Protein AF-A0A973CNX0-F1 (afdb_monomer)

Radius of gyration: 17.22 Å; Cα contacts (8 Å, |Δi|>4): 34; chains: 1; bounding box: 42×33×44 Å

Nearest PDB structures (foldseek):
  5a6j-assembly1_C  TM=8.992E-01  e=4.604E-03  Streptococcus pneumoniae TIGR4
  5ac5-assembly1_B  TM=9.035E-01  e=7.345E-03  Streptococcus pneumoniae TIGR4
  5a6a-assembly1_A  TM=9.074E-01  e=8.255E-03  Streptococcus pneumoniae TIGR4
  5a6b-assembly2_C  TM=9.014E-01  e=1.043E-02  Streptococcus pneumoniae TIGR4
  5a6a-assembly1_B  TM=9.280E-01  e=1.569E-02  Streptococcus pneumoniae TIGR4

Solvent-accessible surface area (backbone atoms only — not comparable to full-atom values): 6441 Å² total; per-residue (Å²): 119,67,65,62,56,53,46,45,41,56,75,47,50,47,58,49,49,55,52,49,54,51,50,49,53,51,53,50,49,56,52,41,61,75,74,47,70,74,79,69,47,68,59,56,50,51,52,53,52,53,51,53,54,50,52,51,52,48,44,51,55,51,50,32,37,78,69,62,77,31,90,70,60,68,84,78,68,54,81,88,70,79,92,50,86,86,59,88,66,86,82,85,48,64,74,64,73,76,39,92,70,78,82,126

Mean predicted aligned error: 5.17 Å

Structure (mmCIF, N/CA/C/O backbone):
data_AF-A0A973CNX0-F1
#
_entry.id   AF-A0A973CNX0-F1
#
loop_
_atom_site.group_PDB
_atom_site.id
_atom_site.type_symbol
_atom_site.label_atom_id
_atom_site.label_alt_id
_atom_site.label_comp_id
_atom_site.label_asym_id
_atom_site.label_entity_id
_atom_site.label_seq_id
_atom_site.pdbx_PDB_ins_code
_atom_site.Cartn_x
_atom_site.Cartn_y
_atom_site.Cartn_z
_atom_site.occupancy
_atom_site.B_iso_or_equiv
_atom_site.auth_seq_id
_atom_site.auth_comp_id
_atom_site.auth_asym_id
_atom_site.auth_atom_id
_atom_site.pdbx_PDB_model_num
ATOM 1 N N . MET A 1 1 ? -21.124 2.874 12.046 1.00 52.91 1 MET A N 1
ATOM 2 C CA . MET A 1 1 ? -21.073 3.302 10.621 1.00 52.91 1 MET A CA 1
ATOM 3 C C . MET A 1 1 ? -19.645 3.284 10.051 1.00 52.91 1 MET A C 1
ATOM 5 O O . MET A 1 1 ? -19.486 2.916 8.891 1.00 52.91 1 MET A O 1
ATOM 9 N N . VAL A 1 2 ? -18.618 3.612 10.851 1.00 64.44 2 VAL A N 1
ATOM 10 C CA . VAL A 1 2 ? -17.183 3.513 10.491 1.00 64.44 2 VAL A CA 1
ATOM 11 C C . VAL A 1 2 ? -16.744 2.064 10.232 1.00 64.44 2 VAL A C 1
ATOM 13 O O . VAL A 1 2 ? -16.169 1.785 9.182 1.00 64.44 2 VAL A O 1
ATOM 16 N N . ASP A 1 3 ? -17.147 1.120 11.084 1.00 79.25 3 ASP A N 1
ATOM 17 C CA . ASP A 1 3 ? -16.745 -0.293 10.960 1.00 79.25 3 ASP A CA 1
ATOM 18 C C . ASP A 1 3 ? -17.192 -0.947 9.651 1.00 79.25 3 ASP A C 1
ATOM 20 O O . ASP A 1 3 ? -16.490 -1.789 9.103 1.00 79.25 3 ASP A O 1
ATOM 24 N N . ARG A 1 4 ? -18.339 -0.532 9.094 1.00 88.44 4 ARG A N 1
ATOM 25 C CA . ARG A 1 4 ? -18.832 -1.053 7.809 1.00 88.44 4 ARG A CA 1
ATOM 26 C C . ARG A 1 4 ? -17.933 -0.633 6.644 1.00 88.44 4 ARG A C 1
ATOM 28 O O . ARG A 1 4 ? -17.709 -1.426 5.735 1.00 88.44 4 ARG A O 1
ATOM 35 N N . LYS A 1 5 ? -17.412 0.600 6.669 1.00 93.56 5 LYS A N 1
ATOM 36 C CA . LYS A 1 5 ? -16.455 1.076 5.658 1.00 93.56 5 LYS A CA 1
ATOM 37 C C . LYS A 1 5 ? -15.119 0.356 5.805 1.00 93.56 5 LYS A C 1
ATOM 39 O O . LYS A 1 5 ? -14.556 -0.077 4.807 1.00 93.56 5 LYS A O 1
ATOM 44 N N . LEU A 1 6 ? -14.649 0.190 7.041 1.00 93.25 6 LEU A N 1
ATOM 45 C CA . LEU A 1 6 ? -13.381 -0.477 7.322 1.00 93.25 6 LEU A CA 1
ATOM 46 C C . LEU A 1 6 ? -13.417 -1.961 6.926 1.00 93.25 6 LEU A C 1
ATOM 48 O O . LEU A 1 6 ? -12.478 -2.446 6.301 1.00 93.25 6 LEU A O 1
ATOM 52 N N . LYS A 1 7 ? -14.537 -2.650 7.188 1.00 95.25 7 LYS A N 1
ATOM 53 C CA . LYS A 1 7 ? -14.785 -4.013 6.695 1.00 95.25 7 LYS A CA 1
ATOM 54 C C . LYS A 1 7 ? -14.712 -4.095 5.175 1.00 95.25 7 LYS A C 1
ATOM 56 O O . LYS A 1 7 ? -13.967 -4.920 4.670 1.00 95.25 7 LYS A O 1
ATOM 61 N N . ARG A 1 8 ? -15.378 -3.190 4.444 1.00 96.81 8 ARG A N 1
ATOM 62 C CA . ARG A 1 8 ? -15.292 -3.154 2.971 1.00 96.81 8 ARG A CA 1
ATOM 63 C C . ARG A 1 8 ? -13.851 -2.989 2.480 1.00 96.81 8 ARG A C 1
ATOM 65 O O . ARG A 1 8 ? -13.445 -3.688 1.557 1.00 96.81 8 ARG A O 1
ATOM 72 N N . ILE A 1 9 ? -13.080 -2.102 3.113 1.00 96.50 9 ILE A N 1
ATOM 73 C CA . ILE A 1 9 ? -11.671 -1.896 2.755 1.00 96.50 9 ILE A CA 1
ATOM 74 C C . ILE A 1 9 ? -10.879 -3.196 2.917 1.00 96.50 9 ILE A C 1
ATOM 76 O O . ILE A 1 9 ? -10.104 -3.556 2.039 1.00 96.50 9 ILE A O 1
ATOM 80 N N . VAL A 1 10 ? -11.078 -3.913 4.023 1.00 96.88 10 VAL A N 1
ATOM 81 C CA . VAL A 1 10 ? -10.353 -5.157 4.317 1.00 96.88 10 VAL A CA 1
ATOM 82 C C . VAL A 1 10 ? -10.806 -6.321 3.435 1.00 96.88 10 VAL A C 1
ATOM 84 O O . VAL A 1 10 ? -9.968 -7.079 2.956 1.00 96.88 10 VAL A O 1
ATOM 87 N N . GLU A 1 11 ? -12.110 -6.466 3.219 1.00 96.62 11 GLU A N 1
ATOM 88 C CA . GLU A 1 11 ? -12.707 -7.636 2.567 1.00 96.62 11 GLU A CA 1
ATOM 89 C C . GLU A 1 11 ? -12.733 -7.526 1.036 1.00 96.62 11 GLU A C 1
ATOM 91 O O . GLU A 1 11 ? -12.698 -8.552 0.361 1.00 96.62 11 GLU A O 1
ATOM 96 N N . ALA A 1 12 ? -12.768 -6.309 0.480 1.00 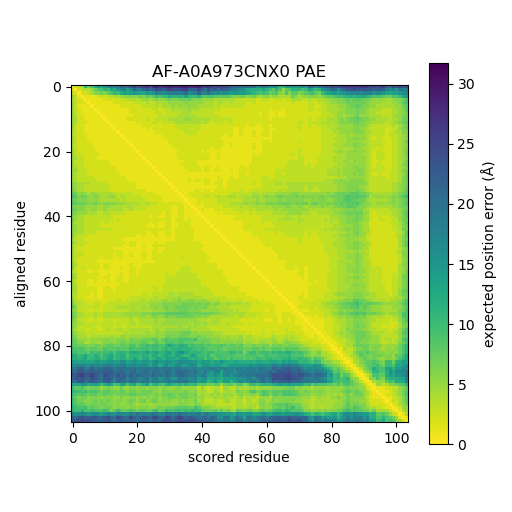97.25 12 ALA A N 1
ATOM 97 C CA . ALA A 1 12 ? -12.883 -6.083 -0.963 1.00 97.25 12 ALA A CA 1
ATOM 98 C C . ALA A 1 12 ? -11.743 -5.220 -1.523 1.00 97.25 12 ALA A C 1
ATOM 100 O O . ALA A 1 12 ? -11.016 -5.665 -2.413 1.00 97.25 12 ALA A O 1
ATOM 101 N N . ASP A 1 13 ? -11.552 -4.009 -0.988 1.00 98.06 13 ASP A N 1
ATOM 102 C CA . ASP A 1 13 ? -10.675 -3.019 -1.628 1.00 98.06 13 ASP A CA 1
ATOM 103 C C . ASP A 1 13 ? -9.184 -3.422 -1.536 1.00 98.06 13 ASP A C 1
ATOM 105 O O . ASP A 1 13 ? -8.446 -3.317 -2.515 1.00 98.06 13 ASP A O 1
ATOM 109 N N . LEU A 1 14 ? -8.722 -3.927 -0.384 1.00 98.00 14 LEU A N 1
ATOM 110 C CA . LEU A 1 14 ? -7.329 -4.348 -0.179 1.00 98.00 14 LEU A CA 1
ATOM 111 C C . LEU A 1 14 ? -6.937 -5.593 -0.989 1.00 98.00 14 LEU A C 1
ATOM 113 O O . LEU A 1 14 ? -5.874 -5.558 -1.618 1.00 98.00 14 LEU A O 1
ATOM 117 N N . PRO A 1 15 ? -7.725 -6.688 -1.009 1.00 98.19 15 PRO A N 1
ATOM 118 C CA . PRO A 1 15 ? -7.442 -7.829 -1.876 1.00 98.19 15 PRO A CA 1
ATOM 119 C C . PRO A 1 15 ? -7.330 -7.432 -3.349 1.00 98.19 15 PRO A C 1
ATOM 121 O O . PRO A 1 15 ? -6.375 -7.838 -4.018 1.00 98.19 15 PRO A O 1
ATOM 124 N N . GLU A 1 16 ? -8.248 -6.590 -3.830 1.00 98.44 16 GLU A N 1
ATOM 125 C CA . GLU A 1 16 ? -8.232 -6.126 -5.215 1.00 98.44 16 GLU A CA 1
ATOM 126 C C . GLU A 1 16 ? -7.024 -5.229 -5.496 1.00 98.44 16 GLU A C 1
ATOM 128 O O . GLU A 1 16 ? -6.299 -5.447 -6.467 1.00 98.44 16 GLU A O 1
ATOM 133 N N . LEU A 1 17 ? -6.713 -4.286 -4.603 1.00 98.50 17 LEU A N 1
ATOM 134 C CA . LEU A 1 17 ? -5.532 -3.438 -4.743 1.00 98.50 17 LEU A CA 1
ATOM 135 C C . LEU A 1 17 ? -4.239 -4.263 -4.789 1.00 98.50 17 LEU A C 1
ATOM 137 O O . LEU A 1 17 ? -3.378 -4.010 -5.628 1.00 98.50 17 LEU A O 1
ATOM 141 N N . LYS A 1 18 ? -4.097 -5.288 -3.942 1.00 98.38 18 LYS A N 1
ATOM 142 C CA . LYS A 1 18 ? -2.933 -6.190 -3.976 1.00 98.38 18 LYS A CA 1
ATOM 143 C C . LYS A 1 18 ? -2.828 -6.937 -5.304 1.00 98.38 18 LYS A C 1
ATOM 145 O O . LYS A 1 18 ? -1.725 -7.074 -5.838 1.00 98.38 18 LYS A O 1
ATOM 150 N N . ARG A 1 19 ? -3.957 -7.409 -5.844 1.00 98.56 19 ARG A N 1
ATOM 151 C CA . ARG A 1 19 ? -4.013 -8.069 -7.156 1.00 98.56 19 ARG A CA 1
ATOM 152 C C . ARG A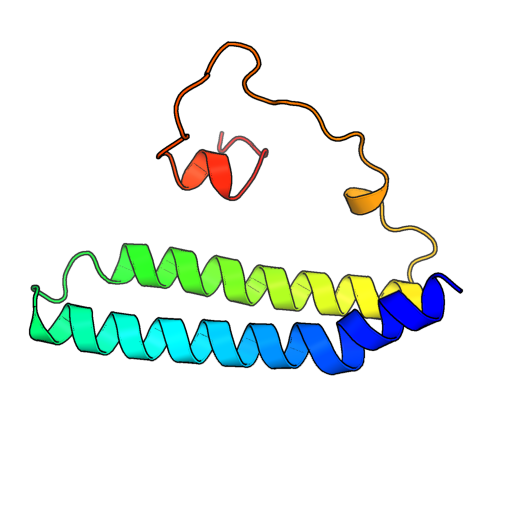 1 19 ? -3.569 -7.113 -8.263 1.00 98.56 19 ARG A C 1
ATOM 154 O O . ARG A 1 19 ? -2.723 -7.483 -9.075 1.00 98.56 19 ARG A O 1
ATOM 161 N N . LEU A 1 20 ? -4.080 -5.883 -8.257 1.00 98.75 20 LEU A N 1
ATOM 162 C CA . LEU A 1 20 ? -3.740 -4.847 -9.233 1.00 98.75 20 LEU A CA 1
ATOM 163 C C . LEU A 1 20 ? -2.269 -4.425 -9.147 1.00 98.75 20 LEU A C 1
ATOM 165 O O . LEU A 1 20 ? -1.609 -4.328 -10.176 1.00 98.75 20 LEU A O 1
ATOM 169 N N . VAL A 1 21 ? -1.717 -4.248 -7.943 1.00 98.56 21 VAL A N 1
ATOM 170 C CA . VAL A 1 21 ? -0.291 -3.923 -7.754 1.00 98.56 21 VAL A CA 1
ATOM 171 C C . VAL A 1 21 ? 0.608 -5.047 -8.275 1.00 98.56 21 VAL A C 1
ATOM 173 O O . VAL A 1 21 ? 1.629 -4.771 -8.903 1.00 98.56 21 VAL A O 1
ATOM 176 N N . ARG A 1 22 ? 0.226 -6.316 -8.077 1.00 98.56 22 ARG A N 1
ATOM 177 C CA . ARG A 1 22 ? 0.953 -7.458 -8.650 1.00 98.56 22 ARG A CA 1
ATOM 178 C C . ARG A 1 22 ? 0.869 -7.485 -10.174 1.00 98.56 22 ARG A C 1
ATOM 180 O O . ARG A 1 22 ? 1.888 -7.690 -10.824 1.00 98.56 22 ARG A O 1
ATOM 187 N N . ALA A 1 23 ? -0.312 -7.252 -10.741 1.00 98.69 23 ALA A N 1
ATOM 188 C CA . ALA A 1 23 ? -0.486 -7.173 -12.190 1.00 98.69 23 ALA A CA 1
ATOM 189 C C . ALA A 1 23 ? 0.348 -6.033 -12.798 1.00 98.69 23 ALA A C 1
ATOM 191 O O . ALA A 1 23 ? 1.015 -6.227 -13.811 1.00 98.69 23 ALA A O 1
ATOM 192 N N . LEU A 1 24 ? 0.377 -4.873 -12.136 1.00 98.62 24 LEU A N 1
ATOM 193 C CA . LEU A 1 24 ? 1.206 -3.741 -12.533 1.00 98.62 24 LEU A CA 1
ATOM 194 C C . LEU A 1 24 ? 2.700 -4.085 -12.483 1.00 98.62 24 LEU A C 1
ATOM 196 O O . LEU A 1 24 ? 3.424 -3.749 -13.414 1.00 98.62 24 LEU A O 1
ATOM 200 N N . TRP A 1 25 ? 3.159 -4.770 -11.432 1.00 98.50 25 TRP A N 1
ATOM 201 C CA . TRP A 1 25 ? 4.546 -5.230 -11.333 1.00 98.50 25 TRP A CA 1
ATOM 202 C C . TRP A 1 25 ? 4.933 -6.153 -12.497 1.00 98.50 25 TRP A C 1
ATOM 204 O O . TRP A 1 25 ? 5.981 -5.938 -13.101 1.00 98.50 25 TRP A O 1
ATOM 214 N N . HIS A 1 26 ? 4.080 -7.120 -12.859 1.00 98.50 26 HIS A N 1
ATOM 215 C CA . HIS A 1 26 ? 4.315 -7.990 -14.019 1.00 98.50 26 HIS A CA 1
ATOM 216 C C . HIS A 1 26 ? 4.365 -7.203 -15.333 1.00 98.50 26 HIS A C 1
ATOM 218 O O . HIS A 1 26 ? 5.351 -7.293 -16.054 1.00 98.50 26 HIS A O 1
ATOM 224 N N . CYS A 1 27 ? 3.359 -6.366 -15.595 1.00 98.56 27 CYS A N 1
ATOM 225 C CA . CYS A 1 27 ? 3.296 -5.549 -16.809 1.00 98.56 27 CYS A CA 1
ATOM 226 C C . CYS A 1 27 ? 4.527 -4.640 -16.955 1.00 98.56 27 CYS A C 1
ATOM 228 O O . CYS A 1 27 ? 5.148 -4.569 -18.015 1.00 98.56 27 CYS A O 1
ATOM 230 N N . HIS A 1 28 ? 4.933 -3.985 -15.866 1.00 98.25 28 HIS A N 1
ATOM 231 C CA . HIS A 1 28 ? 6.115 -3.133 -15.862 1.00 98.25 28 HIS A CA 1
ATOM 232 C C . HIS A 1 28 ? 7.395 -3.950 -16.079 1.00 98.25 28 HIS A C 1
ATOM 234 O O . HIS A 1 28 ? 8.274 -3.5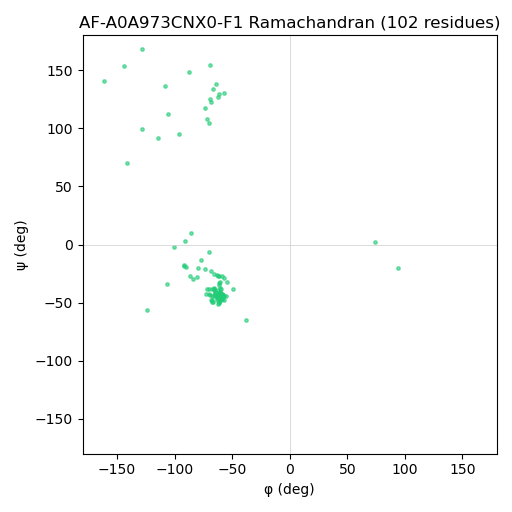13 -16.817 1.00 98.25 28 HIS A O 1
ATOM 240 N N . ARG A 1 29 ? 7.497 -5.154 -15.506 1.00 98.25 29 ARG A N 1
ATOM 241 C CA . ARG A 1 29 ? 8.642 -6.037 -15.750 1.00 98.25 29 ARG A CA 1
ATOM 242 C C . ARG A 1 29 ? 8.754 -6.399 -17.224 1.00 98.25 29 ARG A C 1
ATOM 244 O O . ARG A 1 29 ? 9.835 -6.281 -17.790 1.00 98.25 29 ARG A O 1
ATOM 251 N N . ASP A 1 30 ? 7.653 -6.811 -17.839 1.00 98.38 30 ASP A N 1
ATOM 252 C CA . ASP A 1 30 ? 7.630 -7.225 -19.242 1.00 98.38 30 ASP A CA 1
ATOM 253 C C . ASP A 1 30 ? 8.003 -6.055 -20.162 1.00 98.38 30 ASP A C 1
ATOM 255 O O . ASP A 1 30 ? 8.859 -6.188 -21.041 1.00 98.38 30 ASP A O 1
ATOM 259 N N . MET A 1 31 ? 7.442 -4.872 -19.891 1.00 98.31 31 MET A N 1
ATOM 260 C CA . MET A 1 31 ? 7.815 -3.633 -20.572 1.00 98.31 31 MET A CA 1
ATOM 261 C C . MET A 1 31 ? 9.308 -3.316 -20.393 1.00 98.31 31 MET A C 1
ATOM 263 O O . MET A 1 31 ? 9.992 -3.004 -21.369 1.00 98.31 31 MET A O 1
ATOM 267 N N . TRP A 1 32 ? 9.832 -3.416 -19.166 1.00 98.38 32 TRP A N 1
ATOM 268 C CA . TRP A 1 32 ? 11.235 -3.129 -18.862 1.00 98.38 32 TRP A CA 1
ATOM 269 C C . TRP A 1 32 ? 12.165 -4.062 -19.627 1.00 98.38 32 TRP A C 1
ATOM 271 O O . TRP A 1 32 ? 13.080 -3.591 -20.291 1.00 98.38 32 TRP A O 1
ATOM 281 N N . MET A 1 33 ? 11.914 -5.371 -19.578 1.00 97.94 33 MET A N 1
ATOM 282 C CA . MET A 1 33 ? 12.765 -6.380 -20.218 1.00 97.94 33 MET A CA 1
ATOM 283 C C . MET A 1 33 ? 12.719 -6.312 -21.748 1.00 97.94 33 MET A C 1
ATOM 285 O O . MET A 1 33 ? 13.661 -6.745 -22.405 1.00 97.94 33 MET A O 1
ATOM 289 N N . THR A 1 34 ? 11.649 -5.747 -22.312 1.00 98.19 34 THR A N 1
ATOM 290 C CA . THR A 1 34 ? 11.531 -5.494 -23.756 1.00 98.19 34 THR A CA 1
ATOM 291 C C . THR A 1 34 ? 12.266 -4.216 -24.184 1.00 98.19 34 THR A C 1
ATOM 293 O O . THR A 1 34 ? 12.708 -4.114 -25.325 1.00 98.19 34 THR A O 1
ATOM 296 N N . THR A 1 35 ? 12.412 -3.236 -23.287 1.00 97.50 35 THR A N 1
ATOM 297 C CA . THR A 1 35 ? 12.883 -1.877 -23.627 1.00 97.50 35 THR A CA 1
ATOM 298 C C . THR A 1 35 ? 14.317 -1.603 -23.164 1.00 97.50 35 THR A C 1
ATOM 300 O O . THR A 1 35 ? 15.062 -0.872 -23.815 1.00 97.50 35 THR A O 1
ATOM 303 N N . TYR A 1 36 ? 14.719 -2.179 -22.033 1.00 97.25 36 TYR A N 1
ATOM 304 C CA . TYR A 1 36 ? 15.962 -1.885 -21.327 1.00 97.25 36 TYR A CA 1
ATOM 305 C C . TYR A 1 36 ? 16.746 -3.162 -21.021 1.00 97.25 36 TYR A C 1
ATOM 307 O O . TYR A 1 36 ? 16.249 -4.282 -21.122 1.00 97.25 36 TYR A O 1
ATOM 315 N N . ARG A 1 37 ? 18.005 -2.994 -20.594 1.00 96.50 37 ARG A N 1
ATOM 316 C CA . ARG A 1 37 ? 18.777 -4.116 -20.047 1.00 96.50 37 ARG A CA 1
ATOM 317 C C . ARG A 1 37 ? 18.206 -4.541 -18.687 1.00 96.50 37 ARG A C 1
ATOM 319 O O . ARG A 1 37 ? 17.651 -3.703 -17.979 1.00 96.50 37 ARG A O 1
ATOM 326 N N . PRO A 1 38 ? 18.396 -5.805 -18.271 1.00 96.00 38 PRO A N 1
ATOM 327 C CA . PRO A 1 38 ? 17.848 -6.294 -17.004 1.00 96.00 38 PRO A CA 1
ATOM 328 C C . PRO A 1 38 ? 18.325 -5.531 -15.756 1.00 96.00 38 PRO A C 1
ATOM 330 O O . PRO A 1 38 ? 17.605 -5.480 -14.764 1.00 96.00 38 PRO A O 1
ATOM 333 N N . PHE A 1 39 ? 19.520 -4.930 -15.797 1.00 97.69 39 PHE A N 1
ATOM 334 C CA . PHE A 1 39 ? 20.082 -4.153 -14.687 1.00 97.69 39 PHE A CA 1
ATOM 335 C C . PHE A 1 39 ? 19.244 -2.908 -14.369 1.00 97.69 39 PHE A C 1
ATOM 337 O O . PHE A 1 39 ? 18.820 -2.194 -15.276 1.00 97.69 39 PHE A O 1
ATOM 344 N N . GLY A 1 40 ? 19.052 -2.622 -13.082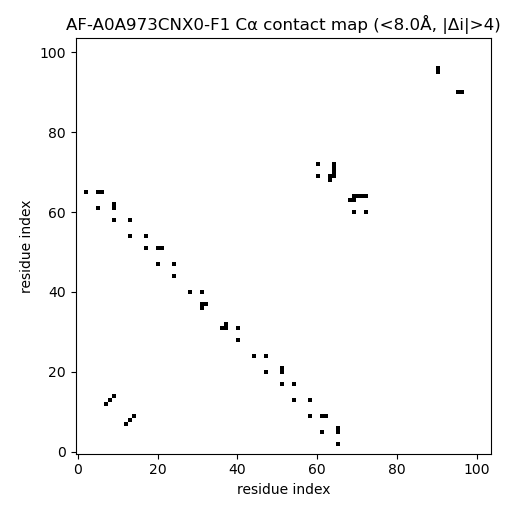 1.00 95.88 40 GLY A N 1
ATOM 345 C CA . GLY A 1 40 ? 18.214 -1.534 -12.582 1.00 95.88 40 GLY A CA 1
ATOM 346 C C . GLY A 1 40 ? 16.785 -1.976 -12.265 1.00 95.88 40 GLY A C 1
ATOM 347 O O . GLY A 1 40 ? 16.117 -1.330 -11.450 1.00 95.88 40 GLY A O 1
ATOM 348 N N . TRP A 1 41 ? 16.320 -3.102 -12.822 1.00 97.44 41 TRP A N 1
ATOM 349 C CA . TRP A 1 41 ? 15.008 -3.654 -12.483 1.00 97.44 41 TRP A CA 1
ATOM 350 C C . TRP A 1 41 ? 14.909 -4.022 -10.999 1.00 97.44 41 TRP A C 1
ATOM 352 O O . TRP A 1 41 ? 13.865 -3.802 -10.388 1.00 97.44 41 TRP A O 1
ATOM 362 N N . GLU A 1 42 ? 15.996 -4.492 -10.380 1.00 97.12 42 GLU A N 1
ATOM 363 C CA . GLU A 1 42 ? 16.050 -4.824 -8.953 1.00 97.12 42 GLU A CA 1
ATOM 364 C C . GLU A 1 42 ? 15.673 -3.636 -8.051 1.00 97.12 42 GLU A C 1
ATOM 366 O O . GLU A 1 42 ? 15.100 -3.818 -6.974 1.00 97.12 42 GLU A O 1
ATOM 371 N N . VAL A 1 43 ? 15.916 -2.399 -8.509 1.00 96.19 43 VAL A N 1
ATOM 372 C CA . VAL A 1 43 ? 15.471 -1.192 -7.806 1.00 96.19 43 VAL A CA 1
ATOM 373 C C . VAL A 1 43 ? 13.952 -1.107 -7.834 1.00 96.19 43 VAL A C 1
ATOM 375 O O . VAL A 1 43 ? 13.348 -0.912 -6.782 1.00 96.19 43 VAL A O 1
ATOM 378 N N . MET A 1 44 ? 13.324 -1.262 -9.001 1.00 96.62 44 MET A N 1
ATOM 379 C CA . MET A 1 44 ? 11.863 -1.224 -9.136 1.00 96.62 44 MET A CA 1
ATOM 380 C C . MET A 1 44 ? 11.203 -2.391 -8.409 1.00 96.62 44 MET A C 1
ATOM 382 O O . MET A 1 44 ? 10.223 -2.192 -7.689 1.00 96.62 44 MET A O 1
ATOM 386 N N . GLU A 1 45 ? 11.786 -3.580 -8.507 1.00 96.62 45 GLU A N 1
ATOM 387 C CA . GLU A 1 45 ? 11.355 -4.769 -7.784 1.00 96.62 45 GLU A CA 1
ATOM 388 C C . GLU A 1 45 ? 11.373 -4.546 -6.267 1.00 96.62 45 GLU A C 1
ATOM 390 O O . GLU A 1 45 ? 10.379 -4.824 -5.596 1.00 96.62 45 GLU A O 1
ATOM 395 N N . HIS A 1 46 ? 12.425 -3.923 -5.724 1.00 96.69 46 HIS A N 1
ATOM 396 C CA . HIS A 1 46 ? 12.468 -3.537 -4.313 1.00 96.69 46 HIS A CA 1
ATOM 397 C C . HIS A 1 46 ? 11.331 -2.572 -3.926 1.00 96.69 46 HIS A C 1
ATOM 399 O O . HIS A 1 46 ? 10.764 -2.683 -2.834 1.00 96.69 46 HIS A O 1
ATOM 405 N N . ARG A 1 47 ? 10.969 -1.621 -4.802 1.00 96.38 47 ARG A N 1
ATOM 406 C CA . ARG A 1 47 ? 9.864 -0.674 -4.547 1.00 96.38 47 ARG A CA 1
ATOM 407 C C . ARG A 1 47 ? 8.515 -1.389 -4.516 1.00 96.38 47 ARG A C 1
ATOM 409 O O . ARG A 1 47 ? 7.765 -1.215 -3.555 1.00 96.38 47 ARG A O 1
ATOM 416 N N . TYR A 1 48 ? 8.230 -2.221 -5.518 1.00 97.75 48 TYR A N 1
ATOM 417 C CA . TYR A 1 48 ? 6.997 -3.010 -5.571 1.00 97.75 48 TYR A CA 1
ATOM 418 C C . TYR A 1 48 ? 6.900 -3.994 -4.407 1.00 97.75 48 TYR A C 1
ATOM 420 O O . TYR A 1 48 ? 5.862 -4.045 -3.749 1.00 97.75 48 TYR A O 1
ATOM 428 N N . GLY A 1 49 ? 7.980 -4.716 -4.099 1.00 97.88 49 GLY A N 1
ATOM 429 C CA . GLY A 1 49 ? 8.026 -5.643 -2.969 1.00 97.88 49 GLY A CA 1
ATOM 430 C C . GLY A 1 49 ? 7.726 -4.943 -1.642 1.00 97.88 49 GLY A C 1
ATOM 431 O O . GLY A 1 49 ? 6.905 -5.418 -0.858 1.00 97.88 49 GLY A O 1
ATOM 432 N N . GLY A 1 50 ? 8.308 -3.758 -1.426 1.00 96.94 50 GLY A N 1
ATOM 433 C CA . GLY A 1 50 ? 8.007 -2.928 -0.260 1.00 96.94 50 GLY A CA 1
ATOM 434 C C . GLY A 1 50 ? 6.541 -2.491 -0.192 1.00 96.94 50 GLY A C 1
ATOM 435 O O . GLY A 1 50 ? 5.926 -2.578 0.870 1.00 96.94 50 GLY A O 1
ATOM 436 N N . LEU A 1 51 ? 5.957 -2.057 -1.314 1.00 97.44 51 LEU A N 1
ATOM 437 C CA . LEU A 1 51 ? 4.543 -1.679 -1.377 1.00 97.44 51 LEU A CA 1
ATOM 438 C C . LEU A 1 51 ? 3.618 -2.869 -1.080 1.00 97.44 51 LEU A C 1
ATOM 440 O O . LEU A 1 51 ? 2.693 -2.733 -0.282 1.00 97.44 51 LEU A O 1
ATOM 444 N N . MET A 1 52 ? 3.877 -4.037 -1.672 1.00 98.12 52 MET A N 1
ATOM 445 C CA . MET A 1 52 ? 3.079 -5.244 -1.429 1.00 98.12 52 MET A CA 1
ATOM 446 C C . MET A 1 52 ? 3.113 -5.646 0.050 1.00 98.12 52 MET A C 1
ATOM 448 O O . MET A 1 52 ? 2.056 -5.827 0.653 1.00 98.12 52 MET A O 1
ATOM 452 N N . ALA A 1 53 ? 4.302 -5.673 0.662 1.00 98.19 53 ALA A N 1
ATOM 453 C CA . ALA A 1 53 ? 4.451 -5.965 2.088 1.00 98.19 53 ALA A CA 1
ATOM 454 C C . ALA A 1 53 ? 3.703 -4.950 2.975 1.00 98.19 53 ALA A C 1
ATOM 456 O O . ALA A 1 53 ? 3.086 -5.317 3.974 1.00 98.19 53 ALA A O 1
ATOM 457 N N . ARG A 1 54 ? 3.697 -3.664 2.599 1.00 97.19 54 ARG A N 1
ATOM 458 C CA . ARG A 1 54 ? 2.945 -2.618 3.313 1.00 97.19 54 ARG A CA 1
ATOM 459 C C . ARG A 1 54 ? 1.432 -2.823 3.229 1.00 97.19 54 ARG A C 1
ATOM 461 O O . ARG A 1 54 ? 0.748 -2.596 4.226 1.00 97.19 54 ARG A O 1
ATOM 468 N N . LEU A 1 55 ? 0.913 -3.263 2.082 1.00 98.12 55 LEU A N 1
ATOM 469 C CA . LEU A 1 55 ? -0.504 -3.612 1.930 1.00 98.12 55 LEU A CA 1
ATOM 470 C C . LEU A 1 55 ? -0.882 -4.831 2.783 1.00 98.12 55 LEU A C 1
ATOM 472 O O . LEU A 1 55 ? -1.958 -4.844 3.379 1.00 98.12 55 LEU A O 1
ATOM 476 N N . ASP A 1 56 ? 0.011 -5.818 2.898 1.00 98.12 56 ASP A N 1
ATOM 477 C CA . ASP A 1 56 ? -0.169 -6.951 3.814 1.00 98.12 56 ASP A CA 1
ATOM 478 C C . ASP A 1 56 ? -0.250 -6.496 5.274 1.00 98.12 56 ASP A C 1
ATOM 480 O O . ASP A 1 56 ? -1.205 -6.832 5.978 1.00 98.12 56 ASP A O 1
ATOM 484 N N . THR A 1 57 ? 0.705 -5.675 5.723 1.00 97.88 57 THR A N 1
ATOM 485 C CA . THR A 1 57 ? 0.681 -5.107 7.079 1.00 97.88 57 THR A CA 1
ATOM 486 C C . THR A 1 57 ? -0.589 -4.292 7.328 1.00 97.88 57 THR A C 1
ATOM 488 O O . THR A 1 57 ? -1.201 -4.427 8.387 1.00 97.88 57 THR A O 1
ATOM 491 N N . LEU A 1 58 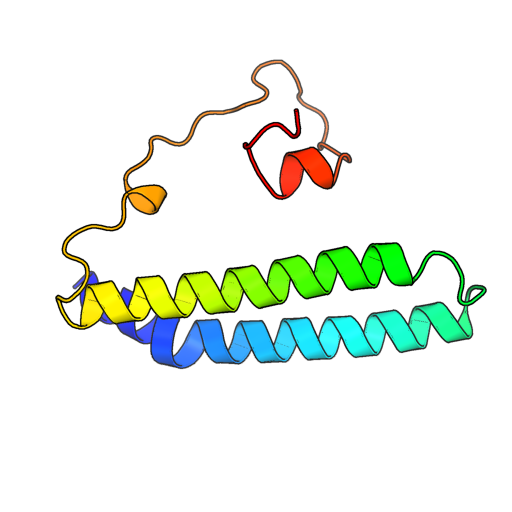? -1.027 -3.480 6.359 1.00 97.25 58 LEU A N 1
ATOM 492 C CA . LEU A 1 58 ? -2.265 -2.708 6.468 1.00 97.25 58 LEU A CA 1
ATOM 493 C C . LEU A 1 58 ? -3.479 -3.624 6.679 1.00 97.25 58 LEU A C 1
ATOM 495 O O . LEU A 1 58 ? -4.254 -3.392 7.603 1.00 97.25 58 LEU A O 1
ATOM 499 N N . GLY A 1 59 ? -3.613 -4.696 5.894 1.00 97.00 59 GLY A N 1
ATOM 500 C CA . GLY A 1 59 ? -4.698 -5.669 6.059 1.00 97.00 59 GLY A CA 1
ATOM 501 C C . GLY A 1 59 ? -4.684 -6.358 7.427 1.00 97.00 59 GLY A C 1
ATOM 502 O O . GLY A 1 59 ? -5.736 -6.510 8.056 1.00 97.00 59 GLY A O 1
ATOM 503 N N . GLN A 1 60 ? -3.499 -6.717 7.929 1.00 97.25 60 GLN A N 1
ATOM 504 C CA . GLN A 1 60 ? -3.337 -7.328 9.253 1.00 97.25 60 GLN A CA 1
ATOM 505 C C . GLN A 1 60 ? -3.771 -6.383 10.378 1.00 97.25 60 GLN A C 1
ATOM 507 O O . GLN A 1 60 ? -4.554 -6.787 11.239 1.00 97.25 60 GLN A O 1
ATOM 512 N N . ARG A 1 61 ? -3.320 -5.121 10.357 1.00 97.50 61 ARG A N 1
ATOM 513 C CA . ARG A 1 61 ? -3.713 -4.109 11.358 1.00 97.50 61 ARG A CA 1
ATOM 514 C C . ARG A 1 61 ? -5.208 -3.797 11.281 1.00 97.50 61 ARG A C 1
ATOM 516 O O . ARG A 1 61 ? -5.882 -3.792 12.308 1.00 97.50 61 ARG A O 1
ATOM 523 N N . LEU A 1 62 ? -5.707 -3.661 10.048 1.00 96.31 62 LEU A N 1
ATOM 524 C CA . LEU A 1 62 ? -7.112 -3.620 9.625 1.00 96.31 62 LEU A CA 1
ATOM 525 C C . LEU A 1 62 ? -7.986 -4.594 10.418 1.00 96.31 62 LEU A C 1
ATOM 527 O O . LEU A 1 62 ?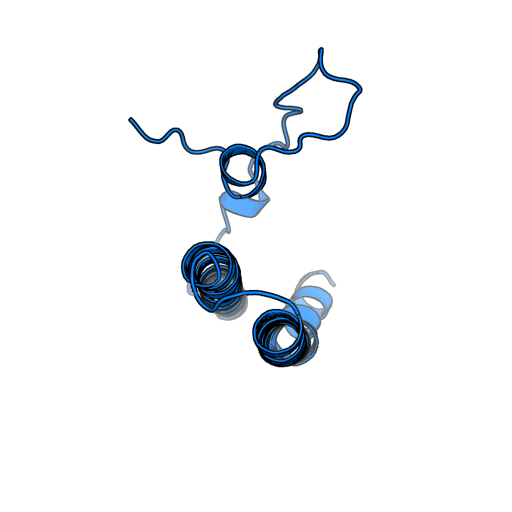 -8.877 -4.258 11.200 1.00 96.31 62 LEU A O 1
ATOM 531 N N . SER A 1 63 ? -7.652 -5.857 10.190 1.00 95.81 63 SER A N 1
ATOM 532 C CA . SER A 1 63 ? -8.368 -7.020 10.697 1.00 95.81 63 SER A CA 1
ATOM 533 C C . SER A 1 63 ? -8.205 -7.187 12.207 1.00 95.81 63 SER A C 1
ATOM 535 O O . SER A 1 63 ? -9.153 -7.561 12.896 1.00 95.81 63 SER A O 1
ATOM 537 N N . ALA A 1 64 ? -7.016 -6.912 12.751 1.00 96.44 64 ALA A N 1
ATOM 538 C CA . ALA A 1 64 ? -6.780 -6.954 14.192 1.00 96.44 64 ALA A CA 1
ATOM 539 C C . ALA A 1 64 ? -7.673 -5.946 14.929 1.00 96.44 64 ALA A C 1
ATOM 541 O O . ALA A 1 64 ? -8.254 -6.290 15.957 1.00 96.44 64 ALA A O 1
ATOM 542 N N . HIS A 1 65 ? -7.848 -4.747 14.368 1.00 95.69 65 HIS A N 1
ATOM 543 C CA . HIS A 1 65 ? -8.742 -3.741 14.931 1.00 95.69 65 HIS A CA 1
ATOM 544 C C . HIS A 1 65 ? -10.214 -4.153 14.842 1.00 95.69 65 HIS A C 1
ATOM 546 O O . HIS A 1 65 ? -10.912 -4.168 15.851 1.00 95.69 65 HIS A O 1
ATOM 552 N N . LEU A 1 66 ? -10.666 -4.619 13.672 1.00 95.19 66 LEU A N 1
ATOM 553 C CA . LEU A 1 66 ? -12.042 -5.102 13.471 1.00 95.19 66 LEU A CA 1
ATOM 554 C C . LEU A 1 66 ? -12.421 -6.306 14.348 1.00 95.19 66 LEU A C 1
ATOM 556 O O . LEU A 1 66 ? -13.599 -6.504 14.638 1.00 95.19 66 LEU A O 1
ATOM 560 N N . THR A 1 67 ? -11.439 -7.117 14.752 1.00 95.25 67 THR A N 1
ATOM 561 C CA . THR A 1 67 ? -11.632 -8.273 15.647 1.00 95.25 67 THR A CA 1
ATOM 562 C C . THR A 1 67 ? -11.459 -7.927 17.129 1.00 95.25 67 THR A C 1
ATOM 564 O O . THR A 1 67 ? -11.512 -8.822 17.966 1.00 95.25 67 THR A O 1
ATOM 567 N N . GLY A 1 68 ? -11.221 -6.655 17.470 1.00 94.88 68 GLY A N 1
ATOM 568 C CA . GLY A 1 68 ? -11.007 -6.198 18.848 1.00 94.88 68 GLY A CA 1
ATOM 569 C C . GLY A 1 68 ? -9.647 -6.572 19.448 1.00 94.88 68 GLY A C 1
ATOM 570 O O . GLY A 1 68 ? -9.373 -6.233 20.594 1.00 94.88 68 GLY A O 1
ATOM 571 N N . ARG A 1 69 ? -8.763 -7.234 18.687 1.00 96.50 69 ARG A N 1
ATOM 572 C CA . ARG A 1 69 ? -7.400 -7.593 19.125 1.00 96.50 69 ARG A CA 1
ATOM 573 C C . ARG A 1 69 ? -6.449 -6.399 19.171 1.00 96.50 69 ARG A C 1
ATOM 575 O O . ARG A 1 69 ? -5.418 -6.468 19.831 1.00 96.50 69 ARG A O 1
ATOM 582 N N . LEU A 1 70 ? -6.774 -5.328 18.450 1.00 95.94 70 LEU A N 1
ATOM 583 C CA . LEU A 1 70 ? -6.023 -4.079 18.436 1.00 95.94 70 LEU A CA 1
ATOM 584 C C . LEU A 1 70 ? -6.995 -2.919 18.717 1.00 95.94 70 LEU A C 1
ATOM 586 O O . LEU A 1 70 ? -7.699 -2.499 17.803 1.00 95.94 70 LEU A O 1
ATOM 590 N N . PRO A 1 71 ? -7.078 -2.397 19.952 1.00 93.69 71 PRO A N 1
ATOM 591 C CA . PRO A 1 71 ? -8.121 -1.437 20.332 1.00 93.69 71 PRO A CA 1
ATOM 592 C C . PRO A 1 71 ? -8.011 -0.089 19.606 1.00 93.69 71 PRO A C 1
ATOM 594 O O . PRO A 1 71 ? -9.019 0.580 19.410 1.00 93.69 71 PRO A O 1
ATOM 597 N N . ALA A 1 72 ? -6.809 0.284 19.168 1.00 94.25 72 ALA A N 1
ATOM 598 C CA . ALA A 1 72 ? -6.521 1.535 18.476 1.00 94.25 72 ALA A CA 1
ATOM 599 C C . ALA A 1 72 ? -5.453 1.317 17.400 1.00 94.25 72 ALA A C 1
ATOM 601 O O . ALA A 1 72 ? -4.613 0.423 17.530 1.00 94.25 72 ALA A O 1
ATOM 602 N N . ILE A 1 73 ? -5.459 2.144 16.353 1.00 95.25 73 ILE A N 1
ATOM 603 C CA . ILE A 1 73 ? -4.440 2.120 15.294 1.00 95.25 73 ILE A CA 1
ATOM 604 C C . ILE A 1 73 ? -3.664 3.444 15.354 1.00 95.25 73 ILE A C 1
ATOM 606 O O . ILE A 1 73 ? -4.072 4.403 14.696 1.00 95.25 73 ILE A O 1
ATOM 610 N N . PRO A 1 74 ? -2.541 3.514 16.101 1.00 94.31 74 PRO A N 1
ATOM 611 C CA . PRO A 1 74 ? -1.790 4.757 16.291 1.00 94.31 74 PRO A CA 1
ATOM 612 C C . PRO A 1 74 ? -1.381 5.440 14.983 1.00 94.31 74 PRO A C 1
ATOM 614 O O . PRO A 1 74 ? -1.342 6.663 14.901 1.00 94.31 74 PRO A O 1
ATOM 617 N N . GLU A 1 75 ? -1.113 4.665 13.928 1.00 92.19 75 GLU A N 1
ATOM 618 C CA . GLU A 1 75 ? -0.759 5.201 12.611 1.00 92.19 75 GLU A CA 1
ATOM 619 C C . GLU A 1 75 ? 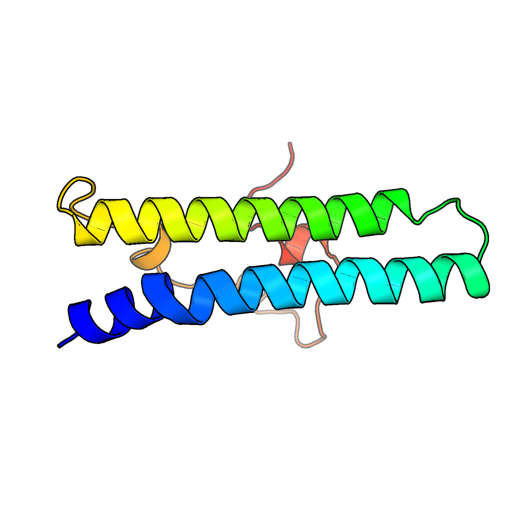-1.879 6.023 11.960 1.00 92.19 75 GLU A C 1
ATOM 621 O O . GLU A 1 75 ? -1.583 6.884 11.137 1.00 92.19 75 GLU A O 1
ATOM 626 N N . LEU A 1 76 ? -3.145 5.759 12.302 1.00 92.00 76 LEU A N 1
ATOM 627 C CA . LEU A 1 76 ? -4.306 6.509 11.805 1.00 92.00 76 LEU A CA 1
ATOM 628 C C . LEU A 1 76 ? -4.693 7.676 12.722 1.00 92.00 76 LEU A C 1
ATOM 630 O O . LEU A 1 76 ? -5.416 8.571 12.293 1.00 92.00 76 LEU A O 1
ATOM 634 N N . GLU A 1 77 ? -4.222 7.666 13.967 1.00 93.25 77 GLU A N 1
ATOM 635 C CA . GLU A 1 77 ? -4.443 8.736 14.947 1.00 93.25 77 GLU A CA 1
ATOM 636 C C . GLU A 1 77 ? -3.352 9.811 14.887 1.00 93.25 77 GLU A C 1
ATOM 638 O O . GLU A 1 77 ? -3.550 10.939 15.343 1.00 93.25 77 GLU A O 1
ATOM 643 N N . ALA A 1 78 ? -2.196 9.478 14.311 1.00 92.00 78 ALA A N 1
ATOM 644 C CA . ALA A 1 78 ? -1.102 10.412 14.117 1.00 92.00 78 ALA A CA 1
ATOM 645 C C . ALA A 1 78 ? -1.554 11.633 13.297 1.00 92.00 78 ALA A C 1
ATOM 647 O O . ALA A 1 78 ? -2.128 11.514 12.212 1.00 92.00 78 ALA A O 1
ATOM 648 N N . LYS A 1 79 ? -1.240 12.833 13.798 1.00 92.19 79 LYS A N 1
ATOM 649 C CA . LYS A 1 79 ? -1.494 14.081 13.075 1.00 92.19 79 LYS A CA 1
ATOM 650 C C . LYS A 1 79 ? -0.689 14.088 11.774 1.00 92.19 79 LYS A C 1
ATOM 652 O O . LYS A 1 79 ? 0.529 13.919 11.789 1.00 92.19 79 LYS A O 1
ATOM 657 N N . LEU A 1 80 ? -1.365 14.322 10.651 1.00 87.62 80 LEU A N 1
ATOM 658 C CA . LEU A 1 80 ? -0.686 14.532 9.376 1.00 87.62 80 LEU A CA 1
ATOM 659 C C . LEU A 1 80 ? 0.063 15.867 9.425 1.00 87.62 80 LEU A C 1
ATOM 661 O O . LEU A 1 80 ? -0.528 16.922 9.662 1.00 87.62 80 LEU A O 1
ATOM 665 N N . HIS A 1 81 ? 1.370 15.807 9.203 1.00 82.56 81 HIS A N 1
ATOM 666 C CA . HIS A 1 81 ? 2.232 16.974 9.089 1.00 82.56 81 HIS A CA 1
ATOM 667 C C . HIS A 1 81 ? 2.649 17.139 7.632 1.00 82.56 81 HIS A C 1
ATOM 669 O O . HIS A 1 81 ? 3.033 16.163 6.986 1.00 82.56 81 HIS A O 1
ATOM 675 N N . ASN A 1 82 ? 2.611 18.371 7.119 1.00 79.12 82 ASN A N 1
ATOM 676 C CA . ASN A 1 82 ? 3.323 18.665 5.886 1.00 79.12 82 ASN A CA 1
ATOM 677 C C . ASN A 1 82 ? 4.824 18.630 6.203 1.00 79.12 82 ASN A C 1
ATOM 679 O O . ASN A 1 82 ? 5.343 19.543 6.843 1.00 79.12 82 ASN A O 1
ATOM 683 N N . CYS A 1 83 ? 5.506 17.558 5.800 1.00 72.50 83 CYS A N 1
ATOM 684 C CA . CYS A 1 83 ? 6.944 17.403 6.017 1.00 72.50 83 CYS A CA 1
ATOM 685 C C . CYS A 1 83 ? 7.788 18.361 5.157 1.00 72.50 83 CYS A C 1
ATOM 687 O O . CYS A 1 83 ? 9.002 18.415 5.347 1.00 72.50 83 CYS A O 1
ATOM 689 N N . TRP A 1 84 ? 7.165 19.105 4.236 1.00 74.12 84 TRP A N 1
ATOM 690 C CA . TRP A 1 84 ? 7.832 20.020 3.315 1.00 74.12 84 TRP A CA 1
ATOM 691 C C . TRP A 1 84 ? 7.007 21.299 3.111 1.00 74.12 84 TRP A C 1
ATOM 693 O O . TRP A 1 84 ? 6.432 21.501 2.044 1.00 74.12 84 TRP A O 1
ATOM 703 N N . PRO A 1 85 ? 6.918 22.171 4.130 1.00 77.19 85 PRO A N 1
ATOM 704 C CA . PRO A 1 85 ? 6.172 23.425 4.016 1.00 77.19 85 PRO A CA 1
ATOM 705 C C . PRO A 1 85 ? 6.741 24.359 2.938 1.00 77.19 85 PRO A C 1
ATOM 707 O O . PRO A 1 85 ? 5.982 25.114 2.340 1.00 77.19 85 PRO A O 1
ATOM 710 N N . ASP A 1 86 ? 8.042 24.249 2.659 1.00 80.31 86 ASP A N 1
ATOM 711 C CA . ASP A 1 86 ? 8.769 25.154 1.763 1.00 80.31 86 ASP A CA 1
ATOM 712 C C . ASP A 1 86 ? 8.987 24.580 0.351 1.00 80.31 86 ASP A C 1
ATOM 714 O O . ASP A 1 86 ? 9.579 25.243 -0.498 1.00 80.31 86 ASP A O 1
ATOM 718 N N . ILE A 1 87 ? 8.546 23.342 0.084 1.00 69.38 87 ILE A N 1
ATOM 719 C CA . ILE A 1 87 ? 8.688 22.704 -1.233 1.00 69.38 87 ILE A CA 1
ATOM 720 C C . ILE A 1 87 ? 7.324 22.690 -1.920 1.00 69.38 87 ILE A C 1
ATOM 722 O O . ILE A 1 87 ? 6.412 21.980 -1.501 1.00 69.38 87 ILE A O 1
ATOM 726 N N . THR A 1 88 ? 7.205 23.458 -3.000 1.00 65.50 88 THR A N 1
ATOM 727 C CA . THR A 1 88 ? 6.013 23.504 -3.861 1.00 65.50 88 THR A CA 1
ATOM 728 C C . THR A 1 88 ? 6.071 22.518 -5.028 1.00 65.50 88 THR A C 1
ATOM 730 O O . THR A 1 88 ? 5.029 22.195 -5.595 1.00 65.50 88 THR A O 1
ATOM 733 N N . ASP A 1 89 ? 7.263 22.026 -5.378 1.00 58.25 89 ASP A N 1
ATOM 734 C CA . ASP A 1 89 ? 7.470 21.078 -6.477 1.00 58.25 89 ASP A CA 1
ATOM 735 C C . ASP A 1 89 ? 7.303 19.615 -6.028 1.00 58.25 89 AS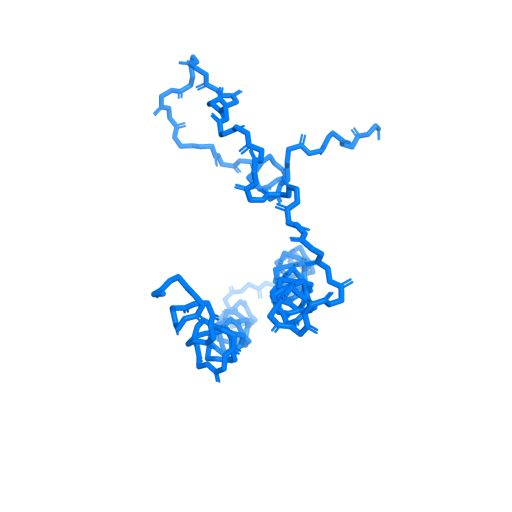P A C 1
ATOM 737 O O . ASP A 1 89 ? 7.615 19.265 -4.884 1.00 58.25 89 ASP A O 1
ATOM 741 N N . PRO A 1 90 ? 6.827 18.717 -6.912 1.00 59.06 90 PRO A N 1
ATOM 742 C CA . PRO A 1 90 ? 6.632 17.317 -6.567 1.00 59.06 90 PRO A CA 1
ATOM 743 C C . PRO A 1 90 ? 7.953 16.641 -6.172 1.00 59.06 90 PRO A C 1
ATOM 745 O O . PRO A 1 90 ? 8.962 16.694 -6.873 1.00 59.06 90 PRO A O 1
ATOM 748 N N . ILE A 1 91 ? 7.929 15.967 -5.024 1.00 62.91 91 ILE A N 1
ATOM 749 C CA . ILE A 1 91 ? 9.083 15.274 -4.446 1.00 62.91 91 ILE A CA 1
ATOM 750 C C . ILE A 1 91 ? 9.396 14.022 -5.276 1.00 62.91 91 ILE A C 1
ATOM 752 O O . ILE A 1 91 ? 8.700 13.015 -5.170 1.00 62.91 91 ILE A O 1
ATOM 756 N N . ASP A 1 92 ? 10.492 14.044 -6.037 1.00 63.91 92 ASP A N 1
ATOM 757 C CA . ASP A 1 92 ? 10.952 12.899 -6.852 1.00 63.91 92 ASP A CA 1
ATOM 758 C C . ASP A 1 92 ? 11.835 11.894 -6.069 1.00 63.91 92 ASP A C 1
ATOM 760 O O . ASP A 1 92 ? 12.454 10.968 -6.593 1.00 63.91 92 ASP A O 1
ATOM 764 N N . VAL A 1 93 ? 11.922 12.031 -4.744 1.00 77.94 93 VAL A N 1
ATOM 765 C CA . VAL A 1 93 ? 12.761 11.141 -3.931 1.00 77.94 93 VAL A CA 1
ATOM 766 C C . VAL A 1 93 ? 11.919 10.011 -3.347 1.00 77.94 93 VAL A C 1
ATOM 768 O O . VAL A 1 93 ? 11.354 10.135 -2.260 1.00 77.94 93 VAL A O 1
ATOM 771 N N . HIS A 1 94 ? 11.899 8.854 -4.020 1.00 81.75 94 HIS A N 1
ATOM 772 C CA . HIS A 1 94 ? 11.146 7.666 -3.576 1.00 81.75 94 HIS A CA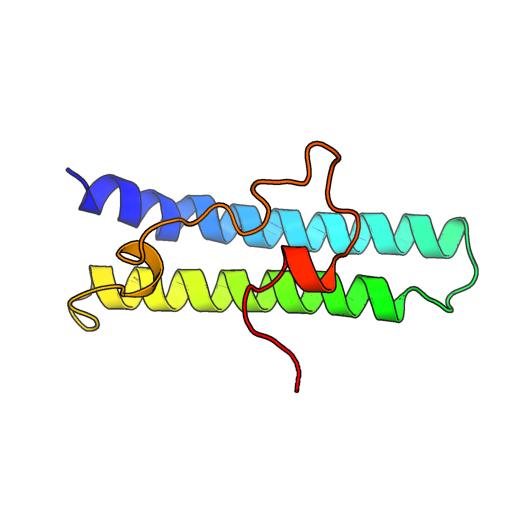 1
ATOM 773 C C . HIS A 1 94 ? 11.392 7.294 -2.100 1.00 81.75 94 HIS A C 1
ATOM 775 O O . HIS A 1 94 ? 10.470 6.900 -1.386 1.00 81.75 94 HIS A O 1
ATOM 781 N N . ALA A 1 95 ? 12.633 7.425 -1.613 1.00 79.38 95 ALA A N 1
ATOM 782 C CA . ALA A 1 95 ? 12.968 7.130 -0.219 1.00 79.38 95 ALA A CA 1
ATOM 783 C C . ALA A 1 95 ? 12.223 8.027 0.784 1.00 79.38 95 ALA A C 1
ATOM 785 O O . ALA A 1 95 ? 11.885 7.550 1.862 1.00 79.38 95 ALA A O 1
ATOM 786 N N . ARG A 1 96 ? 11.947 9.282 0.410 1.00 76.81 96 ARG A N 1
ATOM 787 C CA . ARG A 1 96 ? 11.214 10.261 1.223 1.00 76.81 96 ARG A CA 1
ATOM 788 C C . ARG A 1 96 ? 9.700 10.121 1.078 1.00 76.81 96 ARG A C 1
ATOM 790 O O . ARG A 1 96 ? 8.979 10.369 2.032 1.00 76.81 96 ARG A O 1
ATOM 797 N N . MET A 1 97 ? 9.231 9.657 -0.079 1.00 81.31 97 MET A N 1
ATOM 798 C CA . MET A 1 97 ? 7.808 9.386 -0.316 1.00 81.31 97 MET A CA 1
ATOM 799 C C . MET A 1 97 ? 7.314 8.143 0.431 1.00 81.31 97 MET A C 1
ATOM 801 O O . MET A 1 97 ? 6.194 8.116 0.933 1.00 81.31 97 MET A O 1
ATOM 805 N N . LYS A 1 98 ? 8.135 7.088 0.508 1.00 85.12 98 LYS A N 1
ATOM 806 C CA . LYS A 1 98 ? 7.680 5.791 1.035 1.00 85.12 98 LYS A CA 1
ATOM 807 C C . LYS A 1 98 ? 7.627 5.701 2.561 1.00 85.12 98 LYS A C 1
ATOM 809 O O . LYS A 1 98 ? 7.002 4.779 3.083 1.00 85.12 98 LYS A O 1
ATOM 814 N N . THR A 1 99 ? 8.345 6.566 3.277 1.00 82.56 99 THR A N 1
ATOM 815 C CA . THR A 1 99 ? 8.405 6.540 4.743 1.00 82.56 99 THR A CA 1
ATOM 816 C C . THR A 1 99 ? 8.899 7.871 5.319 1.00 82.56 99 THR A C 1
ATOM 818 O O . THR A 1 99 ? 9.850 8.437 4.778 1.00 82.56 99 THR A O 1
ATOM 821 N N . PRO A 1 100 ? 8.320 8.350 6.439 1.00 78.62 100 PRO A N 1
ATOM 822 C CA . PRO A 1 100 ? 8.871 9.473 7.196 1.00 78.62 100 PRO A CA 1
ATOM 823 C C . PRO A 1 100 ? 10.082 9.068 8.057 1.00 78.62 100 PRO A C 1
ATOM 825 O O . PRO A 1 100 ? 10.789 9.929 8.575 1.00 78.62 100 PRO A O 1
ATOM 828 N N . SER A 1 101 ? 10.332 7.766 8.246 1.00 77.50 101 SER A N 1
ATOM 829 C CA . SER A 1 101 ? 11.456 7.284 9.050 1.00 77.50 101 SER A CA 1
ATOM 830 C C . SER A 1 101 ? 12.785 7.572 8.354 1.00 77.50 101 SER A C 1
ATOM 832 O O . SER A 1 101 ? 13.015 7.135 7.225 1.00 77.50 101 SER A O 1
ATOM 834 N N . HIS A 1 102 ? 13.692 8.257 9.050 1.00 60.59 102 HIS A N 1
ATOM 835 C CA . HIS A 1 102 ? 15.059 8.437 8.573 1.00 60.59 102 HIS A CA 1
ATOM 836 C C . HIS A 1 102 ? 15.791 7.090 8.556 1.00 60.59 102 HIS A C 1
ATOM 838 O O . HIS A 1 102 ? 15.748 6.342 9.535 1.00 60.59 102 HIS A O 1
ATOM 844 N N . LYS A 1 103 ? 16.504 6.793 7.466 1.00 48.06 103 LYS A N 1
ATOM 845 C CA . LYS A 1 103 ? 17.617 5.844 7.543 1.00 48.06 103 LYS A CA 1
ATOM 846 C C . LYS A 1 103 ? 18.749 6.585 8.254 1.00 48.06 103 LYS A C 1
ATOM 848 O O . LYS A 1 103 ? 19.153 7.637 7.766 1.00 48.06 103 LYS A O 1
ATOM 853 N N . LYS A 1 104 ? 19.159 6.102 9.427 1.00 36.31 104 LYS A N 1
ATOM 854 C CA . LYS A 1 104 ? 20.455 6.494 9.991 1.00 36.31 104 LYS A CA 1
ATOM 855 C C . LYS A 1 104 ? 21.569 6.023 9.066 1.00 36.31 104 LYS A C 1
ATOM 857 O O . LYS A 1 104 ? 21.364 4.966 8.423 1.00 36.31 104 LYS A O 1
#

Secondary structure (DSSP, 8-state):
-HHHHHHHIIIIIHHHHHHHHHHHHHHHHHHHHHHS-STTHHHHHHHHHHHHHHHHHHHHHHHHHHTTSSS--HHHHSPP--S-TT--S----HHHHS-SSPP-

Sequence (104 aa):
MVDRKLKRIVEADLPELKRLVRALWHCHRDMWMTTYRPFGWEVMEHRYGGLMARLDTLGQRLSAHLTGRLPAIPELEAKLHNCWPDITDPIDVHARMKTPSHKK

Foldseek 3Di:
DVLVVLCCCLVPVLVVVLVVLVVVLVVVQVVCVVPHPPPPNVVVVVLSVLVSVVSVVVSVQSVCCSVVVNVDDVVVVDDDDPPCPPDPDDDPDSVVVSDVDDDD

pLDDT: mean 89.81, std 13.03, range [36.31, 98.75]